Protein AF-A0A8T4TEX9-F1 (afdb_monomer_lite)

Structure (mmCIF, N/CA/C/O backbone):
data_AF-A0A8T4TEX9-F1
#
_entry.id   AF-A0A8T4TEX9-F1
#
loop_
_atom_site.group_PDB
_atom_site.id
_atom_site.type_symbol
_atom_site.label_atom_id
_atom_site.label_alt_id
_atom_site.label_comp_id
_atom_site.label_asym_id
_atom_site.label_entity_id
_atom_site.label_seq_id
_atom_site.pdbx_PDB_ins_code
_atom_site.Cartn_x
_atom_site.Cartn_y
_atom_site.Cartn_z
_atom_site.occupancy
_atom_site.B_iso_or_equiv
_atom_site.auth_seq_id
_atom_site.auth_comp_id
_atom_site.auth_asym_id
_atom_site.auth_atom_id
_atom_site.pdbx_PDB_model_num
ATOM 1 N N . ILE A 1 1 ? -3.543 -2.379 -17.418 1.00 86.19 1 ILE A N 1
ATOM 2 C CA . ILE A 1 1 ? -2.110 -2.458 -17.048 1.00 86.19 1 ILE A CA 1
ATOM 3 C C . ILE A 1 1 ? -1.401 -1.419 -17.900 1.00 86.19 1 ILE A C 1
ATOM 5 O O . ILE A 1 1 ? -1.736 -1.357 -19.075 1.00 86.19 1 ILE A O 1
ATOM 9 N N . ARG A 1 2 ? -0.529 -0.583 -17.329 1.00 95.25 2 ARG A N 1
ATOM 10 C CA . ARG A 1 2 ? 0.186 0.470 -18.065 1.00 95.25 2 ARG A CA 1
ATOM 11 C C . ARG A 1 2 ? 1.197 -0.107 -19.055 1.00 95.25 2 ARG A C 1
ATOM 13 O O . ARG A 1 2 ? 1.787 -1.155 -18.794 1.00 95.25 2 ARG A O 1
ATOM 20 N N . PHE A 1 3 ? 1.405 0.602 -20.160 1.00 94.62 3 PHE A N 1
ATOM 21 C CA . PHE A 1 3 ? 2.292 0.187 -21.255 1.00 94.62 3 PHE A CA 1
ATOM 22 C C . PHE A 1 3 ? 3.597 0.986 -21.331 1.00 94.62 3 PHE A C 1
ATOM 24 O O . PHE A 1 3 ? 4.394 0.753 -22.232 1.00 94.62 3 PHE A O 1
ATOM 31 N N . PHE A 1 4 ? 3.820 1.899 -20.388 1.00 96.00 4 PHE A N 1
ATOM 32 C CA . PHE A 1 4 ? 5.001 2.753 -20.299 1.00 96.00 4 PHE A CA 1
ATOM 33 C C . PHE A 1 4 ? 5.348 3.041 -18.833 1.00 96.00 4 PHE A C 1
ATOM 35 O O . PHE A 1 4 ? 4.562 2.769 -17.911 1.00 96.00 4 PHE A O 1
ATOM 42 N N . ASP A 1 5 ? 6.553 3.558 -18.609 1.00 96.75 5 ASP A N 1
ATOM 43 C CA . ASP A 1 5 ? 7.022 3.940 -17.280 1.00 96.75 5 ASP A CA 1
ATOM 44 C C . ASP A 1 5 ? 6.364 5.227 -16.796 1.00 96.75 5 ASP A C 1
ATOM 46 O O . ASP A 1 5 ? 6.183 6.180 -17.549 1.00 96.75 5 ASP A O 1
ATOM 50 N N . VAL A 1 6 ? 5.982 5.238 -15.521 1.00 95.81 6 VAL A N 1
ATOM 51 C CA . VAL A 1 6 ? 5.268 6.351 -14.891 1.00 95.81 6 VAL A CA 1
ATOM 52 C C . VAL A 1 6 ? 6.014 6.808 -13.649 1.00 95.81 6 VAL A C 1
ATOM 54 O O . VAL A 1 6 ? 6.697 6.022 -12.993 1.00 95.81 6 VAL A O 1
ATOM 57 N N . LYS A 1 7 ? 5.850 8.085 -13.309 1.00 93.81 7 LYS A N 1
ATOM 58 C CA . LYS A 1 7 ? 6.317 8.660 -12.046 1.00 93.81 7 LYS A CA 1
ATOM 59 C C . LYS A 1 7 ? 5.117 8.994 -11.176 1.00 93.81 7 LYS A C 1
ATOM 61 O O . LYS A 1 7 ? 4.095 9.455 -11.678 1.00 93.81 7 LYS A O 1
ATOM 66 N N . ILE A 1 8 ? 5.260 8.793 -9.873 1.00 93.06 8 ILE A N 1
ATOM 67 C CA . ILE A 1 8 ? 4.250 9.197 -8.900 1.00 93.06 8 ILE A CA 1
ATOM 68 C C . ILE A 1 8 ? 4.562 10.634 -8.486 1.00 93.06 8 ILE A C 1
ATOM 70 O O . ILE A 1 8 ? 5.615 10.910 -7.914 1.00 93.06 8 ILE A O 1
ATOM 74 N N . GLN A 1 9 ? 3.663 11.567 -8.791 1.00 89.00 9 GLN A N 1
ATOM 75 C CA . GLN A 1 9 ? 3.857 12.966 -8.420 1.00 89.00 9 GLN A CA 1
ATOM 76 C C . GLN A 1 9 ? 3.936 13.115 -6.894 1.00 89.00 9 GLN A C 1
ATOM 78 O O . GLN A 1 9 ? 3.064 12.629 -6.176 1.00 89.00 9 GLN A O 1
ATOM 83 N N . GLY A 1 10 ? 4.971 13.807 -6.410 1.00 85.06 10 GLY A N 1
ATOM 84 C CA . GLY A 1 10 ? 5.160 14.071 -4.980 1.00 85.06 10 GLY A CA 1
ATOM 85 C C . GLY A 1 10 ? 5.624 12.866 -4.157 1.00 85.06 10 GLY A C 1
ATOM 86 O O . GLY A 1 10 ? 5.569 12.933 -2.937 1.00 85.06 10 GLY A O 1
ATOM 87 N N . SER A 1 11 ? 6.071 11.781 -4.796 1.00 89.81 11 SER A N 1
ATOM 88 C CA . SER A 1 11 ? 6.668 10.625 -4.123 1.00 89.81 11 SER A CA 1
ATOM 89 C C . SER A 1 11 ? 8.086 10.384 -4.634 1.00 89.81 11 SER A C 1
ATOM 91 O O . SER A 1 11 ? 8.391 10.624 -5.803 1.00 89.81 11 SER A O 1
ATOM 93 N N . THR A 1 12 ? 8.955 9.900 -3.749 1.00 90.94 12 THR A N 1
ATOM 94 C CA . THR A 1 12 ? 10.312 9.448 -4.093 1.00 90.94 12 THR A CA 1
ATOM 95 C C . THR A 1 12 ? 10.338 8.018 -4.641 1.00 90.94 12 THR A C 1
ATOM 97 O O . THR A 1 12 ? 11.347 7.600 -5.210 1.00 90.94 12 THR A O 1
ATOM 100 N N . HIS A 1 13 ? 9.233 7.274 -4.509 1.00 93.88 13 HIS A N 1
ATOM 101 C CA . HIS A 1 13 ? 9.115 5.910 -5.011 1.00 93.88 13 HIS A CA 1
ATOM 102 C C . HIS A 1 13 ? 9.096 5.878 -6.539 1.00 93.88 13 HIS A C 1
ATOM 104 O O . HIS A 1 13 ? 8.329 6.588 -7.197 1.00 93.88 13 HIS A O 1
ATOM 110 N N . VAL A 1 14 ? 9.920 4.996 -7.101 1.00 95.56 14 VAL A N 1
ATOM 111 C CA . VAL A 1 14 ? 9.945 4.686 -8.529 1.00 95.56 14 VAL A CA 1
ATOM 112 C C . VAL A 1 14 ? 9.281 3.322 -8.719 1.00 95.56 14 VAL A C 1
ATOM 114 O O . VAL A 1 14 ? 9.851 2.308 -8.309 1.00 95.56 14 VAL A O 1
ATOM 117 N N . PRO A 1 15 ? 8.081 3.260 -9.327 1.00 96.69 15 PRO A N 1
ATOM 118 C CA . PRO A 1 15 ? 7.422 1.993 -9.611 1.00 96.69 15 PRO A CA 1
ATOM 119 C C . PRO A 1 15 ? 8.278 1.075 -10.498 1.00 96.69 15 PRO A C 1
ATOM 121 O O . PRO A 1 15 ? 9.104 1.571 -11.265 1.00 96.69 15 PRO A O 1
ATOM 124 N N . PRO A 1 16 ? 8.038 -0.251 -10.479 1.00 97.25 16 PRO A N 1
ATOM 125 C CA . PRO A 1 16 ? 8.728 -1.188 -11.369 1.00 97.25 16 PRO A CA 1
ATOM 126 C C . PRO A 1 16 ? 8.631 -0.781 -12.848 1.00 97.25 16 PRO A C 1
ATOM 128 O O . PRO A 1 16 ? 7.645 -0.153 -13.225 1.00 97.25 16 PRO A O 1
ATOM 131 N N . PRO A 1 17 ? 9.552 -1.180 -13.734 1.00 97.81 17 PRO A N 1
ATOM 132 C CA . PRO A 1 17 ? 9.375 -0.956 -15.166 1.00 97.81 17 PRO A CA 1
ATOM 133 C C . PRO A 1 17 ? 8.059 -1.561 -15.681 1.00 97.81 17 PRO A C 1
ATOM 135 O O . PRO A 1 17 ? 7.609 -2.608 -15.206 1.00 97.81 17 PRO A O 1
ATOM 138 N N . HIS A 1 18 ? 7.422 -0.930 -16.667 1.00 97.75 18 HIS A N 1
ATOM 139 C CA . HIS A 1 18 ? 6.126 -1.365 -17.205 1.00 97.75 18 HIS A CA 1
ATOM 140 C C . HIS A 1 18 ? 6.158 -2.811 -17.730 1.00 97.75 18 HIS A C 1
ATOM 142 O O . HIS A 1 18 ? 5.189 -3.557 -17.570 1.00 97.75 18 HIS A O 1
ATOM 148 N N . SER A 1 19 ? 7.299 -3.232 -18.282 1.00 97.88 19 SER A N 1
ATOM 149 C CA . SER A 1 19 ? 7.573 -4.598 -18.734 1.00 97.88 19 SER A CA 1
ATOM 150 C C . SER A 1 19 ? 7.533 -5.629 -17.595 1.00 97.88 19 SER A C 1
ATOM 152 O O . SER A 1 19 ? 7.194 -6.792 -17.824 1.00 97.88 19 SER A O 1
ATOM 154 N N . GLU A 1 20 ? 7.796 -5.215 -16.352 1.00 98.06 20 GLU A N 1
ATOM 155 C CA . GLU A 1 20 ? 7.808 -6.080 -15.169 1.00 98.06 20 GLU A CA 1
ATOM 156 C C . GLU A 1 20 ? 6.487 -6.079 -14.387 1.00 98.06 20 GLU A C 1
ATOM 158 O O . GLU A 1 20 ? 6.254 -6.973 -13.567 1.00 98.06 20 GLU A O 1
ATOM 163 N N . VAL A 1 21 ? 5.573 -5.137 -14.652 1.00 98.12 21 VAL A N 1
ATOM 164 C CA . VAL A 1 21 ? 4.302 -5.007 -13.911 1.00 98.12 21 VAL A CA 1
ATOM 165 C C . VAL A 1 21 ? 3.522 -6.325 -13.885 1.00 98.12 21 VAL A C 1
ATOM 167 O O . VAL A 1 21 ? 3.029 -6.735 -12.832 1.00 98.12 21 VAL A O 1
ATOM 170 N N . LYS A 1 22 ? 3.455 -7.049 -15.012 1.00 97.69 22 LYS A N 1
ATOM 171 C CA . LYS A 1 22 ? 2.772 -8.353 -15.085 1.00 97.69 22 LYS A CA 1
ATOM 172 C C . LYS A 1 22 ? 3.388 -9.375 -14.124 1.00 97.69 22 LYS A C 1
ATOM 174 O O . LYS A 1 22 ? 2.656 -10.067 -13.418 1.00 97.69 22 LYS A O 1
ATOM 179 N N . LYS A 1 23 ? 4.721 -9.455 -14.065 1.00 98.06 23 LYS A N 1
ATOM 180 C CA . LYS A 1 23 ? 5.454 -10.349 -13.154 1.00 98.06 23 LYS A CA 1
ATOM 181 C C . LYS A 1 23 ? 5.162 -9.993 -11.696 1.00 98.06 23 LYS A C 1
ATOM 183 O O . LYS A 1 23 ? 4.863 -10.882 -10.899 1.00 98.06 23 LYS A O 1
ATOM 188 N N . HIS A 1 24 ? 5.177 -8.708 -11.349 1.00 98.44 24 HIS A N 1
ATOM 189 C CA . HIS A 1 24 ? 4.864 -8.264 -9.991 1.00 98.44 24 HIS A CA 1
ATOM 190 C C . HIS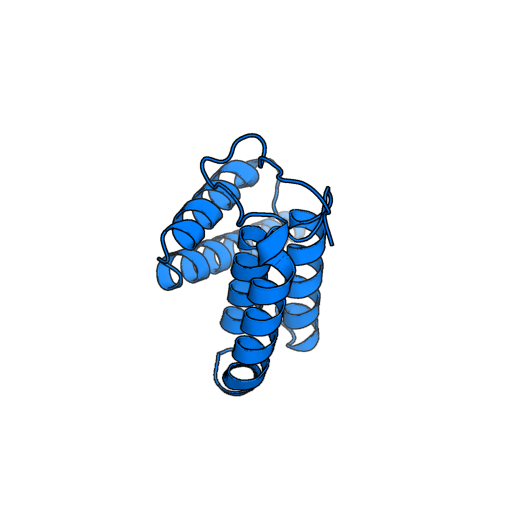 A 1 24 ? 3.412 -8.540 -9.587 1.00 98.44 24 HIS A C 1
ATOM 192 O O . HIS A 1 24 ? 3.179 -8.990 -8.466 1.00 98.44 24 HIS A O 1
ATOM 198 N N . LEU A 1 25 ? 2.445 -8.360 -10.492 1.00 98.38 25 LEU A N 1
ATOM 199 C CA . LEU A 1 25 ? 1.046 -8.720 -10.238 1.00 98.38 25 LEU A CA 1
ATOM 200 C C . LEU A 1 25 ? 0.872 -10.228 -10.013 1.00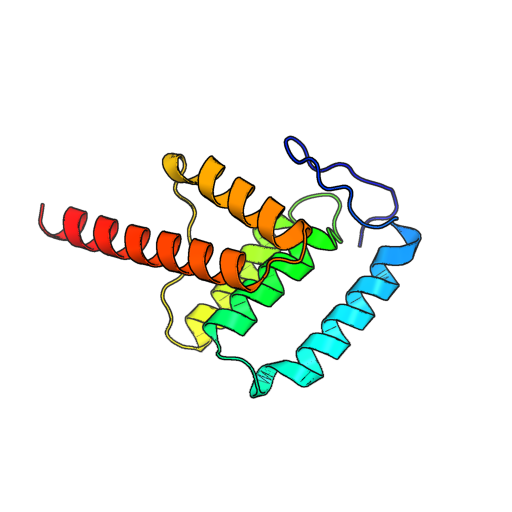 98.38 25 LEU A C 1
ATOM 202 O O . LEU A 1 25 ? 0.188 -10.630 -9.074 1.00 98.38 25 LEU A O 1
ATOM 206 N N . LEU A 1 26 ? 1.525 -11.076 -10.814 1.00 98.38 26 LEU A N 1
ATOM 207 C CA . LEU A 1 26 ? 1.504 -12.529 -10.606 1.00 98.38 26 LEU A CA 1
ATOM 208 C C . LEU A 1 26 ? 2.076 -12.911 -9.232 1.00 98.38 26 LEU A C 1
ATOM 210 O O . LEU A 1 26 ? 1.474 -13.703 -8.504 1.00 98.38 26 LEU A O 1
ATOM 214 N N . ASN A 1 27 ? 3.196 -12.298 -8.840 1.00 98.50 27 ASN A N 1
ATOM 215 C CA . ASN A 1 27 ? 3.784 -12.493 -7.515 1.00 98.50 27 ASN A CA 1
ATOM 216 C C . ASN A 1 27 ? 2.857 -12.003 -6.394 1.00 98.50 27 ASN A C 1
ATOM 218 O O . ASN A 1 27 ? 2.728 -12.675 -5.371 1.00 98.50 27 ASN A O 1
ATOM 222 N N . PHE A 1 28 ? 2.171 -10.878 -6.595 1.00 98.38 28 PHE A N 1
ATOM 223 C CA . PHE A 1 28 ? 1.161 -10.367 -5.673 1.00 98.38 28 PHE A CA 1
ATOM 224 C C . PHE A 1 28 ? 0.009 -11.363 -5.481 1.00 98.38 28 PHE A C 1
ATOM 226 O O . PHE A 1 28 ? -0.325 -11.684 -4.341 1.00 98.38 28 PHE A O 1
ATOM 233 N N . PHE A 1 29 ? -0.552 -11.924 -6.555 1.00 98.19 29 PHE A N 1
ATOM 234 C CA . PHE A 1 29 ? -1.632 -12.913 -6.449 1.00 98.19 29 PHE A CA 1
ATOM 235 C C . PHE A 1 29 ? -1.175 -14.226 -5.804 1.00 98.19 29 PHE A C 1
ATOM 237 O O . PHE A 1 29 ? -1.924 -14.823 -5.021 1.00 98.19 29 PHE A O 1
ATOM 244 N N . LYS A 1 30 ? 0.064 -14.661 -6.070 1.00 98.56 30 LYS A N 1
ATOM 245 C CA . LYS A 1 30 ? 0.675 -15.811 -5.387 1.00 98.56 30 LYS A CA 1
ATOM 246 C C . LYS A 1 30 ? 0.819 -15.545 -3.888 1.00 98.56 30 LYS A C 1
ATOM 248 O O . LYS A 1 30 ? 0.401 -16.369 -3.078 1.00 98.56 30 LYS A O 1
ATOM 253 N N . TRP A 1 31 ? 1.351 -14.381 -3.514 1.00 98.25 31 TRP A N 1
ATOM 254 C CA . TRP A 1 31 ? 1.451 -13.958 -2.117 1.00 98.25 31 TRP A CA 1
ATOM 255 C C . TRP A 1 31 ? 0.072 -13.910 -1.448 1.00 98.25 31 TRP A C 1
ATOM 257 O O . TRP A 1 31 ? -0.094 -14.484 -0.372 1.00 98.25 31 TRP A O 1
ATOM 267 N N . TYR A 1 32 ? -0.927 -13.302 -2.092 1.00 97.94 32 TYR A N 1
ATOM 268 C CA . TYR A 1 32 ? -2.288 -13.218 -1.563 1.00 97.94 32 TYR A CA 1
ATOM 269 C C . TYR A 1 32 ? -2.875 -14.609 -1.313 1.00 97.94 32 TYR A C 1
ATOM 271 O O . TYR A 1 32 ? -3.382 -14.884 -0.228 1.00 97.94 32 TYR A O 1
ATOM 279 N N . SER A 1 33 ? -2.749 -15.518 -2.281 1.00 97.75 33 SER A N 1
ATOM 280 C CA . SER A 1 33 ? -3.276 -16.882 -2.176 1.00 97.75 33 SER A CA 1
ATOM 281 C C . SER A 1 33 ? -2.699 -17.643 -0.981 1.00 97.75 33 SER A C 1
ATOM 283 O O . SER A 1 33 ? -3.437 -18.353 -0.300 1.00 97.75 33 SER A O 1
ATOM 285 N N . THR A 1 34 ? -1.414 -17.440 -0.684 1.00 97.94 34 THR A N 1
ATOM 286 C CA . THR A 1 34 ? -0.722 -18.061 0.456 1.00 97.94 34 THR A CA 1
ATOM 287 C C . THR A 1 34 ? -1.097 -17.440 1.805 1.00 97.94 34 THR A C 1
ATOM 289 O O . THR A 1 34 ? -1.064 -18.135 2.822 1.00 97.94 34 THR A O 1
ATOM 292 N N . ASN A 1 35 ? -1.436 -16.147 1.837 1.00 97.25 35 ASN A N 1
ATOM 293 C CA . ASN A 1 35 ? -1.553 -15.369 3.077 1.00 97.25 35 ASN A CA 1
ATOM 294 C C . ASN A 1 35 ? -2.988 -14.997 3.472 1.00 97.25 35 ASN A C 1
ATOM 296 O O . ASN A 1 35 ? -3.226 -14.696 4.639 1.00 97.25 35 ASN A O 1
ATOM 300 N N . LYS A 1 36 ? -3.957 -15.060 2.548 1.00 95.38 36 LYS A N 1
ATOM 301 C CA . LYS A 1 36 ? -5.347 -14.608 2.764 1.00 95.38 36 LYS A CA 1
ATOM 302 C C . LYS A 1 36 ? -6.067 -15.236 3.965 1.00 95.38 36 LYS A C 1
ATOM 304 O O . LYS A 1 36 ? -6.999 -14.635 4.483 1.00 95.38 36 LYS A O 1
ATOM 309 N N . ASN A 1 37 ? -5.635 -16.425 4.391 1.00 95.44 37 ASN A N 1
ATOM 310 C CA . ASN A 1 37 ? -6.195 -17.161 5.530 1.00 95.44 37 ASN A CA 1
ATOM 311 C C . ASN A 1 37 ? -5.243 -17.222 6.740 1.00 95.44 37 ASN A C 1
ATOM 313 O O . ASN A 1 37 ? -5.562 -17.886 7.719 1.00 95.44 37 ASN A O 1
ATOM 317 N N . LYS A 1 38 ? -4.061 -16.599 6.652 1.00 97.00 38 LYS A N 1
ATOM 318 C CA . LYS A 1 38 ? -3.019 -16.636 7.693 1.00 97.00 38 LYS A CA 1
ATOM 319 C C . LYS A 1 38 ? -2.865 -15.300 8.408 1.00 97.00 38 LYS A C 1
ATOM 321 O O . LYS A 1 38 ? -2.616 -15.280 9.605 1.00 97.00 38 LYS A O 1
ATOM 326 N N . LEU A 1 39 ? -2.985 -14.200 7.667 1.00 96.88 39 LEU A N 1
ATOM 327 C CA . LEU A 1 39 ? -2.859 -12.854 8.215 1.00 96.88 39 LEU A CA 1
ATOM 328 C C . LEU A 1 39 ? -4.163 -12.405 8.869 1.00 96.88 39 LEU A C 1
ATOM 330 O O . LEU A 1 39 ? -5.256 -12.784 8.435 1.00 96.88 39 LEU A O 1
ATOM 334 N N . HIS A 1 40 ? -4.042 -11.532 9.869 1.00 97.12 40 HIS A N 1
ATOM 335 C CA . HIS A 1 40 ? -5.199 -10.844 10.423 1.00 97.12 40 HIS A CA 1
ATOM 336 C C . HIS A 1 40 ? -5.903 -10.038 9.307 1.00 97.12 40 HIS A C 1
ATOM 338 O O . HIS A 1 40 ? -5.217 -9.432 8.479 1.00 97.12 40 HIS A O 1
ATOM 344 N N . PRO A 1 41 ? -7.249 -9.980 9.238 1.00 96.31 41 PRO A N 1
ATOM 345 C CA . PRO A 1 41 ? -7.940 -9.354 8.108 1.00 96.31 41 PRO A CA 1
ATOM 346 C C . PRO A 1 41 ? -7.554 -7.894 7.847 1.00 96.31 41 PRO A C 1
ATOM 348 O O . PRO A 1 41 ? -7.433 -7.484 6.693 1.00 96.31 41 PRO A O 1
ATOM 351 N N . PHE A 1 42 ? -7.324 -7.132 8.918 1.00 97.25 42 PHE A N 1
ATOM 352 C CA . PHE A 1 42 ? -6.851 -5.753 8.828 1.00 97.25 42 PHE A CA 1
ATOM 353 C C . PHE A 1 42 ? -5.461 -5.657 8.188 1.00 97.25 42 PHE A C 1
ATOM 355 O O . PHE A 1 42 ? -5.247 -4.854 7.280 1.00 97.25 42 PHE A O 1
ATOM 362 N N . GLU A 1 43 ? -4.535 -6.510 8.632 1.00 97.69 43 GLU A N 1
ATOM 363 C CA . GLU A 1 43 ? -3.170 -6.591 8.109 1.00 97.69 43 GLU A CA 1
ATOM 364 C C . GLU A 1 43 ? -3.184 -7.022 6.639 1.00 97.69 43 GLU A C 1
ATOM 366 O O . GLU A 1 43 ? -2.518 -6.422 5.803 1.00 97.69 43 GLU A O 1
ATOM 371 N N . LEU A 1 44 ? -4.010 -8.008 6.278 1.00 97.94 44 LEU A N 1
ATOM 372 C CA . LEU A 1 44 ? -4.179 -8.428 4.890 1.00 97.94 44 LEU A CA 1
ATOM 373 C C . LEU A 1 44 ? -4.643 -7.264 3.999 1.00 97.94 44 LEU A C 1
ATOM 375 O O . LEU A 1 44 ? -4.084 -7.062 2.920 1.00 97.94 44 LEU A O 1
ATOM 379 N N . ALA A 1 45 ? -5.650 -6.504 4.439 1.00 98.19 45 ALA A N 1
ATOM 380 C CA . ALA A 1 45 ? -6.204 -5.383 3.683 1.00 98.19 45 ALA A CA 1
ATOM 381 C C . ALA A 1 45 ? -5.174 -4.260 3.474 1.00 98.19 45 ALA A C 1
ATOM 383 O O . ALA A 1 45 ? -5.002 -3.776 2.353 1.00 98.19 45 ALA A O 1
ATOM 384 N N . THR A 1 46 ? -4.450 -3.888 4.531 1.00 97.94 46 THR A N 1
ATOM 385 C CA . THR A 1 46 ? -3.389 -2.868 4.474 1.00 97.94 46 THR A CA 1
ATOM 386 C C . THR A 1 46 ? -2.197 -3.327 3.638 1.00 97.94 46 THR A C 1
ATOM 388 O O . THR A 1 46 ? -1.707 -2.578 2.795 1.00 97.94 46 THR A O 1
ATOM 391 N N . MET A 1 47 ? -1.773 -4.582 3.763 1.00 98.25 47 MET A N 1
ATOM 392 C CA . MET A 1 47 ? -0.694 -5.134 2.940 1.00 98.25 47 MET A CA 1
ATOM 393 C C . MET A 1 47 ? -1.057 -5.187 1.452 1.00 98.25 47 MET A C 1
ATOM 395 O O . MET A 1 47 ? -0.203 -4.936 0.602 1.00 98.25 47 MET A O 1
ATOM 399 N N . ILE A 1 48 ? -2.315 -5.488 1.112 1.00 98.25 48 ILE A N 1
ATOM 400 C CA . ILE A 1 48 ? -2.790 -5.430 -0.277 1.00 98.25 48 ILE A CA 1
ATOM 401 C C . ILE A 1 48 ? -2.723 -4.003 -0.814 1.00 98.25 48 ILE A C 1
ATOM 403 O O . ILE A 1 48 ? -2.243 -3.806 -1.930 1.00 98.25 48 ILE A O 1
ATOM 407 N N . HIS A 1 49 ? -3.160 -3.026 -0.018 1.00 98.50 49 HIS A N 1
ATOM 408 C CA . HIS A 1 49 ? -3.063 -1.618 -0.375 1.00 98.50 49 HIS A CA 1
ATOM 409 C C . HIS A 1 49 ? -1.619 -1.223 -0.705 1.00 98.50 49 HIS A C 1
ATOM 411 O O . HIS A 1 49 ? -1.364 -0.805 -1.833 1.00 98.50 49 HIS A O 1
ATOM 417 N N . ALA A 1 50 ? -0.680 -1.444 0.224 1.00 98.25 50 ALA A N 1
ATOM 418 C CA . ALA A 1 50 ? 0.733 -1.113 0.033 1.00 98.25 50 ALA A CA 1
ATOM 419 C C . ALA A 1 50 ? 1.333 -1.785 -1.209 1.00 98.25 50 ALA A C 1
ATOM 421 O O . ALA A 1 50 ? 2.005 -1.147 -2.017 1.00 98.25 50 ALA A O 1
ATOM 422 N N . LYS A 1 51 ? 1.061 -3.081 -1.408 1.00 98.38 51 LYS A N 1
ATOM 423 C CA . LYS A 1 51 ? 1.592 -3.810 -2.566 1.00 98.38 51 LYS A CA 1
ATOM 424 C C . LYS A 1 51 ? 1.049 -3.264 -3.884 1.00 98.38 51 LYS A C 1
ATOM 426 O O . LYS A 1 51 ? 1.810 -3.131 -4.835 1.00 98.38 51 LYS A O 1
ATOM 431 N N . LEU A 1 52 ? -0.238 -2.932 -3.965 1.00 98.25 52 LEU A N 1
ATOM 432 C CA . LEU A 1 52 ? -0.820 -2.387 -5.193 1.00 98.25 52 LEU A CA 1
ATOM 433 C C . LEU A 1 52 ? -0.344 -0.959 -5.483 1.00 98.25 52 LEU A C 1
ATOM 435 O O . LEU A 1 52 ? -0.085 -0.648 -6.647 1.00 98.25 52 LEU A O 1
ATOM 439 N N . THR A 1 53 ? -0.188 -0.112 -4.459 1.00 97.56 53 THR A N 1
ATOM 440 C CA . THR A 1 53 ? 0.366 1.241 -4.636 1.00 97.56 53 THR A CA 1
ATOM 441 C C . THR A 1 53 ? 1.820 1.203 -5.094 1.00 97.56 53 THR A C 1
ATOM 443 O O . THR A 1 53 ? 2.176 1.980 -5.980 1.00 97.56 53 THR A O 1
ATOM 446 N N . TRP A 1 54 ? 2.611 0.260 -4.569 1.00 98.06 54 TRP A N 1
ATOM 447 C CA . TRP A 1 54 ? 4.009 0.051 -4.952 1.00 98.06 54 TRP A CA 1
ATOM 448 C C . TRP A 1 54 ? 4.153 -0.464 -6.392 1.00 98.06 54 TRP A C 1
ATOM 450 O O . TRP A 1 54 ? 4.961 0.061 -7.157 1.00 98.06 54 TRP A O 1
ATOM 460 N N . ILE A 1 55 ? 3.339 -1.458 -6.792 1.00 98.19 55 ILE A N 1
ATOM 461 C CA . ILE A 1 55 ? 3.337 -2.011 -8.163 1.00 98.19 55 ILE A CA 1
ATOM 462 C C . ILE A 1 55 ? 2.911 -0.947 -9.183 1.00 98.19 55 ILE A C 1
ATOM 464 O O . ILE A 1 55 ? 3.429 -0.918 -10.301 1.00 98.19 55 ILE A O 1
ATOM 468 N N . HIS A 1 56 ? 1.954 -0.095 -8.806 1.00 97.94 56 HIS A N 1
ATOM 469 C CA . HIS A 1 56 ? 1.425 0.988 -9.633 1.00 97.94 56 HIS A CA 1
ATOM 470 C C . HIS A 1 56 ? 1.006 0.519 -11.049 1.00 97.94 56 HIS A C 1
ATOM 472 O O . HIS A 1 56 ? 1.582 0.945 -12.055 1.00 97.94 56 HIS A O 1
ATOM 478 N N . PRO A 1 57 ? 0.056 -0.433 -11.162 1.00 98.00 57 PRO A N 1
ATOM 479 C CA . PRO A 1 57 ? -0.196 -1.152 -12.411 1.00 98.00 57 PRO A CA 1
ATOM 480 C C . PRO A 1 57 ? -0.960 -0.362 -13.481 1.00 98.00 57 PRO A C 1
ATOM 482 O O . PRO A 1 57 ? -1.065 -0.844 -14.610 1.00 98.00 57 PRO A O 1
ATOM 485 N N . PHE A 1 58 ? -1.531 0.795 -13.156 1.00 97.38 58 PHE A N 1
ATOM 486 C CA . PHE A 1 58 ? -2.330 1.622 -14.064 1.00 97.38 58 PHE A CA 1
ATOM 487 C C . PHE A 1 58 ? -1.642 2.958 -14.355 1.00 97.38 58 PHE A C 1
ATOM 489 O O . PHE A 1 58 ? -0.728 3.357 -13.638 1.00 97.38 58 PHE A O 1
ATOM 496 N N . GLU A 1 59 ? -2.099 3.650 -15.395 1.00 95.06 59 GLU A N 1
ATOM 497 C CA . GLU A 1 59 ? -1.620 4.995 -15.749 1.00 95.06 59 GLU A CA 1
ATOM 498 C C . GLU A 1 59 ? -2.099 6.044 -14.736 1.00 95.06 59 GLU A C 1
ATOM 500 O O . GLU A 1 59 ? -1.327 6.891 -14.304 1.00 95.06 59 GLU A O 1
ATOM 505 N N . ASP A 1 60 ? -3.349 5.923 -14.285 1.00 94.94 60 ASP A N 1
ATOM 506 C CA . ASP A 1 60 ? -3.945 6.715 -13.210 1.00 94.94 60 ASP A CA 1
ATOM 507 C C . ASP A 1 60 ? -4.905 5.829 -12.390 1.00 94.94 60 ASP A C 1
ATOM 509 O O . ASP A 1 60 ? -5.277 4.722 -12.782 1.00 94.94 60 ASP A O 1
ATOM 513 N N . GLY A 1 61 ? -5.292 6.293 -11.204 1.00 95.38 61 GLY A N 1
ATOM 514 C CA . GLY A 1 61 ? -6.287 5.644 -10.357 1.00 95.38 61 GLY A CA 1
ATOM 515 C C . GLY A 1 61 ? -5.713 4.580 -9.428 1.00 95.38 61 GLY A C 1
ATOM 516 O O . GLY A 1 61 ? -6.481 3.943 -8.710 1.00 95.38 61 GLY A O 1
ATOM 517 N N . ASN A 1 62 ? -4.388 4.415 -9.368 1.00 97.00 62 ASN A N 1
ATOM 518 C CA . ASN A 1 62 ? -3.723 3.412 -8.528 1.00 97.00 62 ASN A CA 1
ATOM 519 C C . ASN A 1 62 ? -4.082 3.562 -7.044 1.00 97.00 62 ASN A C 1
ATOM 521 O O . ASN A 1 62 ? -4.561 2.613 -6.429 1.00 97.00 62 ASN A O 1
ATOM 525 N N . GLY A 1 63 ? -3.950 4.770 -6.484 1.00 95.81 63 GLY A N 1
ATOM 526 C CA . GLY A 1 63 ? -4.307 5.024 -5.084 1.00 95.81 63 GLY A CA 1
ATOM 527 C C . GLY A 1 63 ? -5.803 4.834 -4.796 1.00 95.81 63 GLY A C 1
ATOM 528 O O . GLY A 1 63 ? -6.167 4.267 -3.769 1.00 95.81 63 GLY A O 1
ATOM 529 N N . ARG A 1 64 ? -6.682 5.257 -5.718 1.00 96.44 64 ARG A N 1
ATOM 530 C CA . ARG A 1 64 ? -8.142 5.066 -5.602 1.00 96.44 64 ARG A CA 1
ATOM 531 C C . ARG A 1 64 ? -8.504 3.580 -5.611 1.00 96.44 64 ARG A C 1
ATOM 533 O O . ARG A 1 64 ? -9.237 3.127 -4.739 1.00 96.44 64 ARG A O 1
ATOM 540 N N . SER A 1 65 ? -7.926 2.824 -6.539 1.00 97.81 65 SER A N 1
ATOM 541 C CA . SER A 1 65 ? -8.155 1.385 -6.687 1.00 97.81 65 SER A CA 1
ATOM 542 C C . SER A 1 65 ? -7.619 0.598 -5.492 1.00 97.81 65 SER A C 1
ATOM 544 O O . SER A 1 65 ? -8.327 -0.244 -4.947 1.00 97.81 65 SER A O 1
ATOM 546 N N . ALA A 1 66 ? -6.403 0.905 -5.030 1.00 97.94 66 ALA A N 1
ATOM 547 C CA . ALA A 1 66 ? -5.807 0.256 -3.866 1.00 97.94 66 ALA A CA 1
ATOM 548 C C . ALA A 1 66 ? -6.654 0.468 -2.601 1.00 97.94 66 ALA A C 1
ATOM 550 O O . ALA A 1 66 ? -6.922 -0.489 -1.873 1.00 97.94 66 ALA A O 1
ATOM 551 N N . ARG A 1 67 ? -7.142 1.696 -2.362 1.00 97.69 67 ARG A N 1
ATOM 552 C CA . ARG A 1 67 ? -8.034 1.991 -1.227 1.00 97.69 67 ARG A CA 1
ATOM 553 C C . ARG A 1 67 ? -9.400 1.339 -1.364 1.00 97.69 67 ARG A C 1
ATOM 555 O O . ARG A 1 67 ? -9.915 0.823 -0.379 1.00 97.69 67 ARG A O 1
ATOM 562 N N . ALA A 1 68 ? -9.971 1.313 -2.567 1.00 98.19 68 ALA A N 1
ATOM 563 C CA . ALA A 1 68 ? -11.232 0.619 -2.811 1.00 98.19 68 ALA A CA 1
ATOM 564 C C . ALA A 1 68 ? -11.118 -0.879 -2.478 1.00 98.19 68 ALA A C 1
ATOM 566 O O . ALA A 1 68 ? -11.980 -1.424 -1.793 1.00 98.19 68 ALA A O 1
ATOM 567 N N . ILE A 1 69 ? -10.022 -1.529 -2.883 1.00 98.00 69 ILE A N 1
ATOM 568 C CA . ILE A 1 69 ? -9.764 -2.946 -2.583 1.00 98.00 69 ILE A CA 1
ATOM 569 C C . ILE A 1 69 ? -9.530 -3.167 -1.083 1.00 98.00 69 ILE A C 1
ATOM 571 O O . ILE A 1 69 ? -10.073 -4.113 -0.513 1.00 98.00 69 ILE A O 1
ATOM 575 N N . MET A 1 70 ? -8.764 -2.293 -0.425 1.00 98.12 70 MET A N 1
ATOM 576 C CA . MET A 1 70 ? -8.584 -2.330 1.029 1.00 98.12 70 MET A CA 1
ATOM 577 C C . MET A 1 70 ? -9.929 -2.239 1.755 1.00 98.12 70 MET A C 1
ATOM 579 O O . MET A 1 70 ? -10.254 -3.112 2.558 1.00 98.12 70 MET A O 1
ATOM 583 N N . ASN A 1 71 ? -10.741 -1.234 1.422 1.00 98.19 71 ASN A N 1
ATOM 584 C CA . ASN A 1 71 ? -12.049 -1.023 2.035 1.00 98.19 71 ASN A CA 1
ATOM 585 C C . ASN A 1 71 ? -13.015 -2.170 1.759 1.00 98.19 71 ASN A C 1
ATOM 587 O O . ASN A 1 71 ? -13.733 -2.575 2.665 1.00 98.19 71 ASN A O 1
ATOM 591 N N . PHE A 1 72 ? -12.991 -2.758 0.562 1.00 97.75 72 PHE A N 1
ATOM 592 C CA . PHE A 1 72 ? -13.785 -3.948 0.266 1.00 97.75 72 PHE A CA 1
ATOM 593 C C . PHE A 1 72 ? -13.502 -5.089 1.258 1.00 97.75 72 PHE A C 1
ATOM 595 O O . PHE A 1 72 ? -14.430 -5.727 1.759 1.00 97.75 72 PHE A O 1
ATOM 602 N N . ILE A 1 73 ? -12.229 -5.329 1.585 1.00 96.56 73 ILE A N 1
ATOM 603 C CA . ILE A 1 73 ? -11.838 -6.373 2.542 1.00 96.56 73 ILE A CA 1
ATOM 604 C C . ILE A 1 73 ? -12.233 -5.987 3.967 1.00 96.56 73 ILE A C 1
ATOM 606 O O . ILE A 1 73 ? -12.772 -6.833 4.682 1.00 96.56 73 ILE A O 1
ATOM 610 N N . LEU A 1 74 ? -11.994 -4.733 4.366 1.00 97.38 74 LEU A N 1
ATOM 611 C CA . LEU A 1 74 ? -12.360 -4.231 5.692 1.00 97.38 74 LEU A CA 1
ATOM 612 C C . LEU A 1 74 ? -13.868 -4.370 5.939 1.00 97.38 74 LEU A C 1
ATOM 614 O O . LEU A 1 74 ? -14.259 -5.015 6.909 1.00 97.38 74 LEU A O 1
ATOM 618 N N . ILE A 1 75 ? -14.705 -3.896 5.011 1.00 97.31 75 ILE A N 1
ATOM 619 C CA . ILE A 1 75 ? -16.171 -3.988 5.099 1.00 97.31 75 ILE A CA 1
ATOM 620 C C . ILE A 1 75 ? -16.621 -5.447 5.187 1.00 97.31 75 ILE A C 1
ATOM 622 O O . ILE A 1 75 ? -17.406 -5.804 6.062 1.00 97.31 75 ILE A O 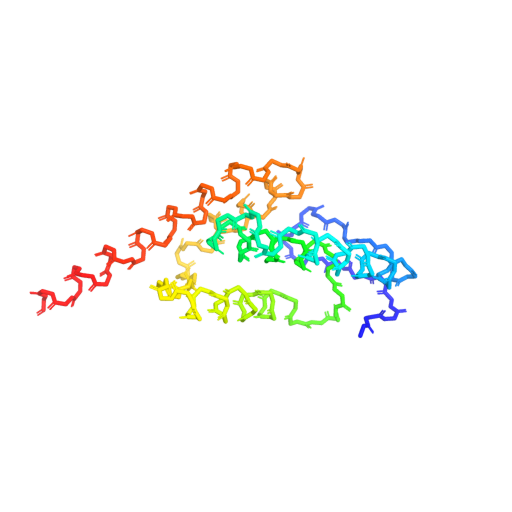1
ATOM 626 N N . LYS A 1 76 ? -16.086 -6.325 4.327 1.00 96.56 76 LYS A N 1
ATOM 627 C CA . LYS A 1 76 ? -16.421 -7.761 4.332 1.00 96.56 76 LYS A CA 1
ATOM 628 C C . LYS A 1 76 ? -16.083 -8.449 5.661 1.00 96.56 76 LYS A C 1
ATOM 630 O O . LYS A 1 76 ? -16.575 -9.542 5.938 1.00 96.56 76 LYS A O 1
ATOM 635 N N . LYS A 1 77 ? -15.206 -7.844 6.458 1.00 96.00 77 LYS A N 1
ATOM 636 C CA . LYS A 1 77 ? -14.736 -8.348 7.748 1.00 96.00 77 LYS A CA 1
ATOM 637 C C . LYS A 1 77 ? -15.233 -7.499 8.921 1.00 96.00 77 LYS A C 1
ATOM 639 O O . LYS A 1 77 ? -14.707 -7.646 10.017 1.00 96.00 77 LYS A O 1
ATOM 644 N N . SER A 1 78 ? -16.246 -6.661 8.688 1.00 95.44 78 SER A N 1
ATOM 645 C CA . SER A 1 78 ? -16.882 -5.793 9.686 1.00 95.44 78 SER A CA 1
ATOM 646 C C . SER A 1 78 ? -15.927 -4.794 10.346 1.00 95.44 78 SER A C 1
ATOM 648 O O . SER A 1 78 ? -16.152 -4.371 11.477 1.00 95.44 78 SER A O 1
ATOM 650 N N . PHE A 1 79 ? -14.866 -4.401 9.638 1.00 95.50 79 PHE A N 1
ATOM 651 C CA . PHE A 1 79 ? -14.004 -3.297 10.042 1.00 95.50 79 PHE A CA 1
ATOM 652 C C . PHE A 1 79 ? -14.520 -1.971 9.464 1.00 95.50 79 PHE A C 1
ATOM 654 O O . PHE A 1 79 ? -15.077 -1.956 8.360 1.00 95.50 79 PHE A O 1
ATOM 661 N N . PRO A 1 80 ? -14.292 -0.846 10.165 1.00 93.94 80 PRO A N 1
ATOM 662 C CA . PRO A 1 80 ? -14.538 0.486 9.629 1.00 93.94 80 PRO A CA 1
ATOM 663 C C . PRO A 1 80 ? -13.786 0.718 8.316 1.00 93.94 80 PRO A C 1
ATOM 665 O O . PRO A 1 80 ? -12.663 0.245 8.130 1.00 93.94 80 PRO A O 1
ATOM 668 N N . MET A 1 81 ? -14.404 1.471 7.407 1.00 94.38 81 MET A N 1
ATOM 669 C CA . MET A 1 81 ? -13.732 1.908 6.186 1.00 94.38 81 MET A CA 1
ATOM 670 C C . MET A 1 81 ? -12.606 2.887 6.509 1.00 94.38 81 MET A C 1
ATOM 672 O O . MET A 1 81 ? -12.729 3.725 7.401 1.00 94.38 81 MET A O 1
ATOM 676 N N . PHE A 1 82 ? -11.551 2.828 5.710 1.00 95.06 82 PHE A N 1
ATOM 677 C CA . PHE A 1 82 ? -10.477 3.800 5.707 1.00 95.06 82 PHE A CA 1
ATOM 678 C C . PHE A 1 82 ? -10.769 4.937 4.725 1.00 95.06 82 PHE A C 1
ATOM 680 O O . PHE A 1 82 ? -10.958 4.717 3.523 1.00 95.06 82 PHE A O 1
ATOM 687 N N . PHE A 1 83 ? -10.766 6.158 5.241 1.00 92.06 83 PHE A N 1
ATOM 688 C CA . PHE A 1 83 ? -10.786 7.402 4.490 1.00 92.06 83 PHE A CA 1
ATOM 689 C C . PHE A 1 83 ? -9.600 8.270 4.927 1.00 92.06 83 PHE A C 1
ATOM 691 O O . PHE A 1 83 ? -9.084 8.137 6.032 1.00 92.06 83 PHE A O 1
ATOM 698 N N . ILE A 1 84 ? -9.141 9.148 4.036 1.00 90.94 84 ILE A N 1
ATOM 699 C CA . ILE A 1 84 ? -8.016 10.043 4.307 1.00 90.94 84 ILE A CA 1
ATOM 700 C C . ILE A 1 84 ? -8.553 11.472 4.259 1.00 90.94 84 ILE A C 1
ATOM 702 O O . ILE A 1 84 ? -8.757 11.992 3.154 1.00 90.94 84 ILE A O 1
ATOM 706 N N . PRO A 1 85 ? -8.791 12.101 5.425 1.00 88.25 85 PRO A N 1
ATOM 707 C CA . PRO A 1 85 ? -9.073 13.527 5.509 1.00 88.25 85 PRO A CA 1
ATOM 708 C C . PRO A 1 85 ? -7.984 14.349 4.822 1.00 88.25 85 PRO A C 1
ATOM 710 O O . PRO A 1 85 ? -6.832 13.914 4.722 1.00 88.25 85 PRO A O 1
ATOM 713 N N . PHE A 1 86 ? -8.340 15.538 4.339 1.00 89.00 86 PHE A N 1
ATOM 714 C CA . PHE A 1 86 ? -7.394 16.399 3.631 1.00 89.00 86 PHE A CA 1
ATOM 715 C C . PHE A 1 86 ? -6.175 16.725 4.508 1.00 89.00 86 PHE A C 1
ATOM 717 O O . PHE A 1 86 ? -5.039 16.642 4.045 1.00 89.00 86 PHE A O 1
ATOM 724 N N . GLU A 1 87 ? -6.422 16.963 5.792 1.00 92.94 87 GLU A N 1
ATOM 725 C CA . GLU A 1 87 ? -5.457 17.317 6.832 1.00 92.94 87 GLU A CA 1
ATOM 726 C C . GLU A 1 87 ? -4.483 16.168 7.132 1.00 92.94 87 GLU A C 1
ATOM 728 O O . GLU A 1 87 ? -3.350 16.397 7.538 1.00 92.94 87 GLU A O 1
ATOM 733 N N . LYS A 1 88 ? -4.905 14.920 6.895 1.00 94.44 88 LYS A N 1
ATOM 734 C CA . LYS A 1 88 ? -4.122 13.700 7.153 1.00 94.44 88 LYS A CA 1
ATOM 735 C C . LYS A 1 88 ? -3.416 13.153 5.913 1.00 94.44 88 LYS A C 1
ATOM 737 O O . LYS A 1 88 ? -2.799 12.087 5.963 1.00 94.44 88 LYS A O 1
ATOM 742 N N . ARG A 1 89 ? -3.500 13.855 4.779 1.00 93.00 89 ARG A N 1
ATOM 743 C CA . ARG A 1 89 ? -2.939 13.390 3.504 1.00 93.00 89 ARG A CA 1
ATOM 744 C C . ARG A 1 89 ? -1.423 13.211 3.566 1.00 93.00 89 ARG A C 1
ATOM 746 O O . ARG A 1 89 ? -0.916 12.236 3.016 1.00 93.00 89 ARG A O 1
ATOM 753 N N . GLU A 1 90 ? -0.722 14.127 4.224 1.00 94.31 90 GLU A N 1
ATOM 754 C CA . GLU A 1 90 ? 0.734 14.059 4.355 1.00 94.31 90 GLU A CA 1
ATOM 755 C C . GLU A 1 90 ? 1.164 12.856 5.204 1.00 94.31 90 GLU A C 1
ATOM 757 O O . GLU A 1 90 ? 1.970 12.049 4.749 1.00 94.31 90 GLU A O 1
ATOM 762 N N . GLU A 1 91 ? 0.547 12.662 6.374 1.00 95.75 91 GLU A N 1
ATOM 763 C CA . GLU A 1 91 ? 0.784 11.495 7.241 1.00 95.75 91 GLU A CA 1
ATOM 764 C C . GLU A 1 91 ? 0.534 10.173 6.497 1.00 95.75 91 GLU A C 1
ATOM 766 O O . GLU A 1 91 ? 1.302 9.213 6.611 1.00 95.75 91 GLU A O 1
ATOM 771 N N . TYR A 1 92 ? -0.521 10.128 5.679 1.00 96.31 92 TYR A N 1
ATOM 772 C CA . TYR A 1 92 ? -0.803 8.985 4.819 1.00 96.31 92 TYR A CA 1
ATOM 773 C C . TYR A 1 92 ? 0.295 8.758 3.766 1.00 96.31 92 TYR A C 1
ATOM 775 O O . TYR A 1 92 ? 0.719 7.616 3.579 1.00 96.31 92 TYR A O 1
ATOM 783 N N . TYR A 1 93 ? 0.788 9.797 3.089 1.00 95.56 93 TYR A N 1
ATOM 784 C CA . TYR A 1 93 ? 1.875 9.636 2.117 1.00 95.56 93 TYR A CA 1
ATOM 785 C C . TYR A 1 93 ? 3.188 9.210 2.776 1.00 95.56 93 TYR A C 1
ATOM 787 O O . TYR A 1 93 ? 3.823 8.281 2.284 1.00 95.56 93 TYR A O 1
ATOM 795 N N . GLN A 1 94 ? 3.530 9.770 3.936 1.00 95.62 94 GLN A N 1
ATOM 796 C CA . GLN A 1 94 ? 4.680 9.320 4.726 1.00 95.62 94 GLN A CA 1
ATOM 797 C C . GLN A 1 94 ? 4.563 7.834 5.102 1.00 95.62 94 GLN A C 1
ATOM 799 O O . GLN A 1 94 ? 5.552 7.103 5.084 1.00 95.62 94 GLN A O 1
ATOM 804 N N . SER A 1 95 ? 3.349 7.349 5.398 1.00 97.00 95 SER A N 1
ATOM 805 C CA . SER A 1 95 ? 3.131 5.920 5.653 1.00 97.00 95 SER A CA 1
ATOM 806 C C . SER A 1 95 ? 3.440 5.052 4.424 1.00 97.00 95 SER A C 1
ATOM 808 O O . SER A 1 95 ? 4.032 3.984 4.567 1.00 97.00 95 SER A O 1
ATOM 810 N N . LEU A 1 96 ? 3.110 5.507 3.211 1.00 96.94 96 LEU A N 1
ATOM 811 C CA . LEU A 1 96 ? 3.453 4.780 1.986 1.00 96.94 96 LEU A CA 1
ATOM 812 C C . LEU A 1 96 ? 4.966 4.698 1.780 1.00 96.94 96 LEU A C 1
ATOM 814 O O . LEU A 1 96 ? 5.459 3.618 1.482 1.00 96.94 96 LEU A O 1
ATOM 818 N N . GLU A 1 97 ? 5.709 5.775 2.039 1.00 96.12 97 GLU A N 1
ATOM 819 C CA . GLU A 1 97 ? 7.176 5.759 1.924 1.00 96.12 97 GLU A CA 1
ATOM 820 C C . GLU A 1 97 ? 7.835 4.763 2.891 1.00 96.12 97 GLU A C 1
ATOM 822 O O . GLU A 1 97 ? 8.856 4.151 2.577 1.00 96.12 97 GLU A O 1
ATOM 827 N N . ILE A 1 98 ? 7.248 4.574 4.074 1.00 96.88 98 ILE A N 1
ATOM 828 C CA . ILE A 1 98 ? 7.669 3.549 5.039 1.00 96.88 98 ILE A CA 1
ATOM 829 C C . ILE A 1 98 ? 7.418 2.149 4.469 1.00 96.88 98 ILE A C 1
ATOM 831 O O . ILE A 1 98 ? 8.293 1.283 4.531 1.00 96.88 98 ILE A O 1
ATOM 835 N N . ALA A 1 99 ? 6.253 1.929 3.855 1.00 97.38 99 ALA A N 1
ATOM 836 C CA . ALA A 1 99 ? 5.950 0.667 3.187 1.00 97.38 99 ALA A CA 1
ATOM 837 C C . ALA A 1 99 ? 6.889 0.397 1.997 1.00 97.38 99 ALA A C 1
ATOM 839 O O . ALA A 1 99 ? 7.323 -0.742 1.814 1.00 97.38 99 ALA A O 1
ATOM 840 N N . ASP A 1 100 ? 7.240 1.431 1.228 1.00 95.19 100 ASP A N 1
ATOM 841 C CA . ASP A 1 100 ? 8.140 1.341 0.073 1.00 95.19 100 ASP A CA 1
ATOM 842 C C . ASP A 1 100 ? 9.567 0.935 0.486 1.00 95.19 100 ASP A C 1
ATOM 844 O O . ASP A 1 100 ? 10.255 0.242 -0.266 1.00 95.19 100 ASP A O 1
ATOM 848 N N . LYS A 1 101 ? 9.984 1.270 1.717 1.00 94.94 101 LYS A N 1
ATOM 849 C CA . LYS A 1 101 ? 11.240 0.806 2.344 1.00 94.94 101 LYS A CA 1
ATOM 850 C C . LYS A 1 101 ? 11.168 -0.626 2.892 1.00 94.94 101 LYS A C 1
ATOM 852 O O . LYS A 1 101 ? 12.178 -1.159 3.339 1.00 94.94 101 LYS A O 1
ATOM 857 N N . GLY A 1 102 ? 9.999 -1.265 2.849 1.00 94.81 102 GLY A N 1
ATOM 858 C CA . GLY A 1 102 ? 9.779 -2.619 3.362 1.00 94.81 102 GLY A CA 1
ATOM 859 C C . GLY A 1 102 ? 9.392 -2.689 4.843 1.00 94.81 102 GLY A C 1
ATOM 860 O O . GLY A 1 102 ? 9.199 -3.790 5.362 1.00 94.81 102 GLY A O 1
ATOM 861 N N . GLU A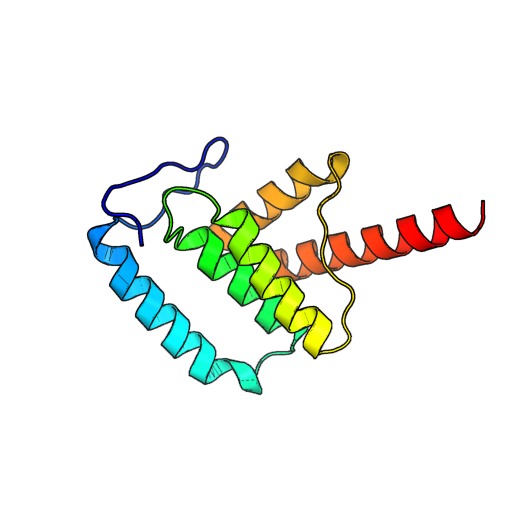 1 103 ? 9.199 -1.548 5.509 1.00 96.81 103 GLU A N 1
ATOM 862 C CA . GLU A 1 103 ? 8.868 -1.450 6.938 1.00 96.81 103 GLU A CA 1
ATOM 863 C C . GLU A 1 103 ? 7.361 -1.651 7.187 1.00 96.81 103 GLU A C 1
ATOM 865 O O . GLU A 1 103 ? 6.641 -0.815 7.740 1.00 96.81 103 GLU A O 1
ATOM 870 N N . TYR A 1 104 ? 6.842 -2.799 6.748 1.00 96.56 104 TYR A N 1
ATOM 871 C CA . TYR A 1 104 ? 5.405 -3.074 6.710 1.00 96.56 104 TYR A CA 1
ATOM 872 C C . TYR A 1 104 ? 4.724 -3.056 8.085 1.00 96.56 104 TYR A C 1
ATOM 874 O O . TYR A 1 104 ? 3.559 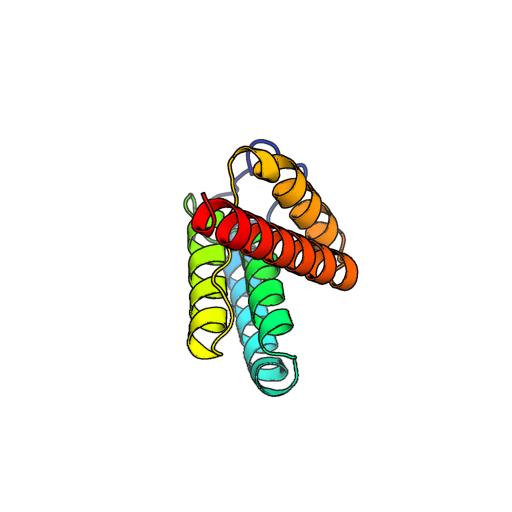-2.677 8.184 1.00 96.56 104 TYR A O 1
ATOM 882 N N . LYS A 1 105 ? 5.429 -3.433 9.158 1.00 97.12 105 LYS A N 1
ATOM 883 C CA . LYS A 1 105 ? 4.870 -3.407 10.519 1.00 97.12 105 LYS A CA 1
ATOM 884 C C . LYS A 1 105 ? 4.555 -1.979 10.968 1.00 97.12 105 LYS A C 1
ATOM 886 O O . LYS A 1 105 ? 3.489 -1.734 11.540 1.00 97.12 105 LYS A O 1
ATOM 891 N N . GLU A 1 106 ? 5.461 -1.041 10.696 1.00 98.00 106 GLU A N 1
ATOM 892 C CA . GLU A 1 106 ? 5.237 0.371 11.002 1.00 98.00 106 GLU A CA 1
ATOM 893 C C . GLU A 1 106 ? 4.126 0.933 10.113 1.00 98.00 106 GLU A C 1
ATOM 895 O O . GLU A 1 106 ? 3.215 1.589 10.614 1.00 98.00 106 GLU A O 1
ATOM 900 N N . TYR A 1 107 ? 4.134 0.597 8.821 1.00 98.19 107 TYR A N 1
ATOM 901 C CA . TYR A 1 107 ? 3.070 0.991 7.904 1.00 98.19 107 TYR A CA 1
ATOM 902 C C . TYR A 1 107 ? 1.673 0.576 8.398 1.00 98.19 107 TYR A C 1
ATOM 904 O O . TYR A 1 107 ? 0.782 1.417 8.517 1.00 98.19 107 TYR A O 1
ATOM 912 N N . VAL A 1 108 ? 1.485 -0.703 8.747 1.00 98.06 108 VAL A N 1
ATOM 913 C CA . VAL A 1 108 ? 0.205 -1.216 9.267 1.00 98.06 108 VAL A CA 1
ATOM 914 C C . VAL A 1 108 ? -0.201 -0.473 10.543 1.00 98.06 108 VAL A C 1
ATOM 916 O O . VAL A 1 108 ? -1.366 -0.101 10.688 1.00 98.06 108 VAL A O 1
ATOM 919 N N . SER A 1 109 ? 0.756 -0.199 11.434 1.00 97.88 109 SER A N 1
ATOM 920 C CA . SER A 1 109 ? 0.518 0.561 12.670 1.00 97.88 109 SER A CA 1
ATOM 921 C C . SER A 1 109 ? 0.053 1.994 12.390 1.00 97.88 109 SER A C 1
ATOM 923 O O . SER A 1 109 ? -0.895 2.466 13.014 1.00 97.88 109 SER A O 1
ATOM 925 N N . ARG A 1 110 ? 0.656 2.679 11.411 1.00 97.56 110 ARG A N 1
ATOM 926 C CA . ARG A 1 110 ? 0.258 4.041 11.015 1.00 97.56 110 ARG A CA 1
ATOM 927 C C . ARG A 1 110 ? -1.136 4.083 10.404 1.00 97.56 110 ARG A C 1
ATOM 929 O O . ARG A 1 110 ? -1.924 4.958 10.749 1.00 97.56 110 ARG A O 1
ATOM 936 N N . ILE A 1 111 ? -1.478 3.120 9.549 1.00 97.81 111 ILE A N 1
ATOM 937 C CA . ILE A 1 111 ? -2.833 3.039 8.989 1.00 97.81 111 ILE A CA 1
ATOM 938 C C . ILE A 1 111 ? -3.869 2.738 1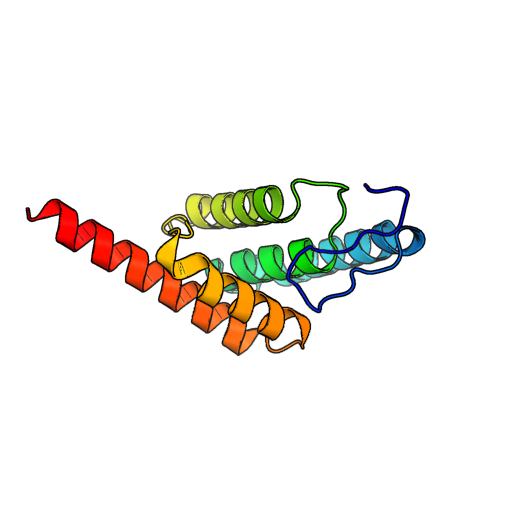0.078 1.00 97.81 111 ILE A C 1
ATOM 940 O O . ILE A 1 111 ? -4.957 3.312 10.060 1.00 97.81 111 ILE A O 1
ATOM 944 N N . LEU A 1 112 ? -3.533 1.884 11.050 1.00 96.94 112 LEU A N 1
ATOM 945 C CA . LEU A 1 112 ? -4.394 1.641 12.207 1.00 96.94 112 LEU A CA 1
ATOM 946 C C . LEU A 1 112 ? -4.640 2.930 12.997 1.00 96.94 112 LEU A C 1
ATOM 948 O O . LEU A 1 112 ? -5.789 3.226 13.318 1.00 96.94 112 LEU A O 1
ATOM 952 N N . GLN A 1 113 ? -3.590 3.714 13.257 1.00 96.38 113 GLN A N 1
ATOM 953 C CA . GLN A 1 113 ? -3.718 4.984 13.966 1.00 96.38 113 GLN A CA 1
ATOM 954 C C . GLN A 1 113 ? -4.617 5.972 13.212 1.00 96.38 113 GLN A C 1
ATOM 956 O O . GLN A 1 113 ? -5.522 6.541 13.815 1.00 96.38 113 GLN A O 1
ATOM 961 N N . LEU A 1 114 ? -4.446 6.106 11.891 1.00 96.56 114 LEU A N 1
ATOM 962 C CA . LEU A 1 114 ? -5.303 6.971 11.072 1.00 96.56 114 LEU A CA 1
ATOM 963 C C . LEU A 1 114 ? -6.783 6.567 11.146 1.00 96.56 114 LEU A C 1
ATOM 965 O O . LEU A 1 114 ? -7.656 7.430 11.194 1.00 96.56 114 LEU A O 1
ATOM 969 N N . ILE A 1 115 ? -7.082 5.265 11.188 1.00 95.50 115 ILE A N 1
ATOM 970 C CA . ILE A 1 115 ? -8.460 4.770 11.330 1.00 95.50 115 ILE A CA 1
ATOM 971 C C . ILE A 1 115 ? -9.002 5.030 12.738 1.00 95.50 115 ILE A C 1
ATOM 973 O O . ILE A 1 115 ? -10.159 5.423 12.877 1.00 95.50 115 ILE A O 1
ATOM 977 N N . ILE A 1 116 ? -8.189 4.843 13.780 1.00 94.62 116 ILE A N 1
ATOM 978 C CA . ILE A 1 116 ? -8.576 5.168 15.160 1.00 94.62 116 ILE A CA 1
ATOM 979 C C . ILE A 1 116 ? -8.918 6.656 15.278 1.00 94.62 116 ILE A C 1
ATOM 981 O O . ILE A 1 116 ? -9.958 7.002 15.837 1.00 94.62 116 ILE A O 1
ATOM 985 N N . ASP A 1 117 ? -8.078 7.528 14.724 1.00 93.75 117 ASP A N 1
ATOM 986 C CA . ASP A 1 117 ? -8.302 8.972 14.742 1.00 93.75 117 ASP A CA 1
ATOM 987 C C . ASP A 1 117 ? -9.568 9.342 13.961 1.00 93.75 117 ASP A C 1
ATOM 989 O O . ASP A 1 117 ? -10.396 10.099 14.462 1.00 93.75 117 ASP A O 1
ATOM 993 N N . GLN A 1 118 ? -9.786 8.728 12.793 1.00 93.12 118 GLN A N 1
ATOM 994 C CA . GLN A 1 118 ? -11.012 8.897 12.010 1.00 93.12 118 GLN A CA 1
ATOM 995 C C . GLN A 1 118 ? -12.272 8.547 12.820 1.00 93.12 118 GLN A C 1
ATOM 997 O O . GLN A 1 118 ? -13.254 9.290 12.786 1.00 93.12 118 GLN A O 1
ATOM 1002 N N . ILE A 1 119 ? -12.263 7.424 13.545 1.00 92.62 119 ILE A N 1
ATOM 1003 C CA . ILE A 1 119 ? -13.400 6.991 14.373 1.00 92.62 119 ILE A CA 1
ATOM 1004 C C . ILE A 1 119 ? -13.639 7.985 15.511 1.00 92.62 119 ILE A C 1
ATOM 1006 O O . ILE A 1 119 ? -14.775 8.404 15.724 1.00 92.62 119 ILE A O 1
ATOM 1010 N N . ARG A 1 120 ? -12.576 8.414 16.201 1.00 92.62 120 ARG A N 1
ATOM 1011 C CA . ARG A 1 120 ? -12.665 9.399 17.290 1.00 92.62 120 ARG A CA 1
ATOM 1012 C C . ARG A 1 120 ? -13.252 10.726 16.814 1.00 92.62 120 ARG A C 1
ATOM 1014 O O . ARG A 1 120 ? -14.132 11.268 17.477 1.00 92.62 120 ARG A O 1
ATOM 1021 N N . SER A 1 121 ? -12.812 11.226 15.658 1.00 89.62 121 SER A N 1
ATOM 1022 C CA . SER A 1 121 ? -13.369 12.444 15.061 1.00 89.62 121 SER A CA 1
ATOM 1023 C C . SER A 1 121 ? -14.853 12.289 14.724 1.00 89.62 121 SER A C 1
ATOM 1025 O O . SER A 1 121 ? -15.638 13.192 14.996 1.00 89.62 121 SER A O 1
ATOM 1027 N N . TYR A 1 122 ? -15.267 11.136 14.191 1.00 87.88 122 TYR A N 1
ATOM 1028 C CA . TYR A 1 122 ? -16.679 10.867 13.910 1.00 87.88 122 TYR A CA 1
ATOM 1029 C C . TYR A 1 122 ? -17.540 10.837 15.185 1.00 87.88 122 TYR A C 1
ATOM 1031 O O . TYR A 1 122 ? -18.632 11.401 15.207 1.00 87.88 122 TYR A O 1
ATOM 1039 N N . GLU A 1 123 ? -17.056 10.204 16.256 1.00 88.12 123 GLU A N 1
ATOM 1040 C CA . GLU A 1 123 ? -17.766 10.149 17.539 1.00 88.12 123 GLU A CA 1
ATOM 1041 C C . GLU A 1 123 ? -17.884 11.516 18.216 1.00 88.12 123 GLU A C 1
ATOM 1043 O O . GLU A 1 123 ? -18.902 11.787 18.854 1.00 88.12 123 GLU A O 1
ATOM 1048 N N . HIS A 1 124 ? -16.866 12.369 18.082 1.00 87.00 124 HIS A N 1
ATOM 1049 C CA . HIS A 1 124 ? -16.901 13.740 18.584 1.00 87.00 124 HIS A CA 1
ATOM 1050 C C . HIS A 1 124 ? -17.970 14.564 17.857 1.00 87.00 124 HIS A C 1
ATOM 1052 O O . HIS A 1 124 ? -18.872 15.087 18.505 1.00 87.00 124 HIS A O 1
ATOM 1058 N N . ASN A 1 125 ? -17.957 14.548 16.522 1.00 82.31 125 ASN A N 1
ATOM 1059 C CA . ASN A 1 125 ? -18.896 15.306 15.687 1.00 82.31 125 ASN A CA 1
ATOM 1060 C C . ASN A 1 125 ? -20.359 14.844 15.811 1.00 82.31 125 ASN A C 1
ATOM 1062 O O . ASN A 1 125 ? -21.257 15.534 15.350 1.00 82.31 125 ASN A O 1
ATOM 1066 N N . LYS A 1 126 ? -20.621 13.657 16.373 1.00 76.38 126 LYS A N 1
ATOM 1067 C CA . LYS A 1 126 ? -21.984 13.150 16.615 1.00 76.38 126 LYS A CA 1
ATOM 1068 C C . LYS A 1 126 ? -22.590 13.662 17.931 1.00 76.38 126 LYS A C 1
ATOM 1070 O O . LYS A 1 126 ? -23.791 13.508 18.142 1.00 76.38 126 LYS A O 1
ATOM 1075 N N . LYS A 1 127 ? -21.760 14.161 18.854 1.00 66.50 127 LYS A N 1
ATOM 1076 C CA . LYS A 1 127 ? -22.193 14.660 20.171 1.00 66.50 127 LYS A CA 1
ATOM 1077 C C . LYS A 1 127 ? -22.521 16.155 20.170 1.00 66.50 127 LYS A C 1
ATOM 1079 O O . LYS A 1 127 ? -23.100 16.618 21.149 1.00 66.50 127 LYS A O 1
ATOM 1084 N N . GLU A 1 128 ? -22.133 16.862 19.116 1.00 55.56 128 GLU A N 1
ATOM 1085 C CA . GLU A 1 128 ? -22.495 18.255 18.824 1.00 55.56 128 GLU A CA 1
ATOM 1086 C C . GLU A 1 128 ? -23.773 18.310 17.978 1.00 55.56 128 GLU A C 1
ATOM 1088 O O . GLU A 1 128 ? -24.579 19.238 18.211 1.00 55.56 128 GLU A O 1
#

Radius of gyration: 15.24 Å; chains: 1; bounding box: 34×36×41 Å

Sequence (128 aa):
IRFFDVKIQGSTHVPPPHSEVKKHLLNFFKWYSTNKNKLHPFELATMIHAKLTWIHPFEDGNGRSARAIMNFILIKKSFPMFFIPFEKREEYYQSLEIADKGEYKEYVSRILQLIIDQIRSYEHNKKE

Foldseek 3Di:
DDPAFDDDPPDPAGADGLVCLVVLVVVLVVVCVVPVVPDDLLLSLLLQLLSQLRNVNDRDCSNVVSLVSSQVSCVVVVHDRDDAPPVCVVLLSVLSVCVSVVVSVVSSVSSVVNSVVVVVVVVVVVVD

pLDDT: mean 95.04, std 5.6, range [55.56, 98.56]

Secondary structure (DSSP, 8-state):
--SS----TT----PPPGGGHHHHHHHHHHHHHHHTTTS-HHHHHHHHHHHHHHH--SSS-HHHHHHHHHHHHHHHTTPPPP---GGGHHHHHHHHHHHHTT-HHHHHHHHHHHHHHHHHHHHHHTT-